Protein AF-A0AAW3Z0U1-F1 (afdb_monomer)

Radius of gyration: 14.65 Å; Cα contacts (8 Å, |Δi|>4): 110; chains: 1; bounding box: 36×24×37 Å

Sequence (96 aa):
MNAWEQYAFDIENGKIPACKRVKQAVKRYFNDLNNPLYVFDSAVVERFIAFSRVCPHVKGHLRGQPIMLEPWQQFAFANLFGFKVKATGRRKYRSA

Structure (mmCIF, N/CA/C/O backbone):
data_AF-A0AAW3Z0U1-F1
#
_entry.id   AF-A0AAW3Z0U1-F1
#
loop_
_atom_site.group_PDB
_atom_site.id
_atom_site.type_symbol
_atom_site.label_atom_id
_atom_site.label_alt_id
_atom_site.label_comp_id
_atom_site.label_asym_id
_atom_site.label_entity_id
_atom_site.label_seq_id
_atom_site.pdbx_PDB_ins_code
_atom_site.Cartn_x
_atom_site.Cartn_y
_atom_site.Cartn_z
_atom_site.occupancy
_atom_site.B_iso_or_equiv
_atom_site.auth_seq_id
_atom_site.auth_comp_id
_atom_site.auth_asym_id
_atom_site.auth_atom_id
_atom_site.pdbx_PDB_model_num
ATOM 1 N N . MET A 1 1 ? 5.274 -10.258 4.865 1.00 70.94 1 MET A N 1
ATOM 2 C CA . MET A 1 1 ? 4.998 -8.808 4.869 1.00 70.94 1 MET A CA 1
ATOM 3 C C . MET A 1 1 ? 5.160 -8.314 3.451 1.00 70.94 1 MET A C 1
ATOM 5 O O . MET A 1 1 ? 6.183 -8.605 2.835 1.00 70.94 1 MET A O 1
ATOM 9 N N . ASN A 1 2 ? 4.141 -7.656 2.915 1.00 89.81 2 ASN A N 1
ATOM 10 C CA . ASN A 1 2 ? 4.198 -7.108 1.564 1.00 89.81 2 ASN A CA 1
ATOM 11 C C . ASN A 1 2 ? 5.123 -5.882 1.508 1.00 89.81 2 ASN A C 1
ATOM 13 O O . ASN A 1 2 ? 5.379 -5.244 2.529 1.00 89.81 2 ASN A O 1
ATOM 17 N N . ALA A 1 3 ? 5.613 -5.511 0.322 1.00 93.31 3 ALA A N 1
ATOM 18 C CA . ALA A 1 3 ? 6.579 -4.412 0.198 1.00 93.31 3 ALA A CA 1
ATOM 19 C C . ALA A 1 3 ? 6.025 -3.061 0.698 1.00 93.31 3 ALA A C 1
ATOM 21 O O . ALA A 1 3 ? 6.758 -2.280 1.303 1.00 93.31 3 ALA A O 1
ATOM 22 N N . TRP A 1 4 ? 4.727 -2.794 0.515 1.00 94.44 4 TRP A N 1
ATOM 23 C CA . TRP A 1 4 ? 4.090 -1.580 1.038 1.00 94.44 4 TRP A CA 1
ATOM 24 C C . TRP A 1 4 ? 3.871 -1.601 2.555 1.00 94.44 4 TRP A C 1
ATOM 26 O O . TRP A 1 4 ? 3.943 -0.554 3.196 1.00 94.44 4 TRP A O 1
ATOM 36 N N . GLU A 1 5 ? 3.615 -2.774 3.137 1.00 94.75 5 GLU A N 1
ATOM 37 C CA . GLU A 1 5 ? 3.501 -2.938 4.592 1.00 94.75 5 GLU A CA 1
ATOM 38 C C . GLU A 1 5 ? 4.856 -2.735 5.256 1.00 94.75 5 GLU A C 1
ATOM 40 O O . GLU A 1 5 ? 4.941 -2.026 6.255 1.00 94.75 5 GLU A O 1
ATOM 45 N N . GLN A 1 6 ? 5.917 -3.300 4.671 1.00 96.19 6 GLN A N 1
ATOM 46 C CA . GLN A 1 6 ? 7.275 -3.097 5.164 1.00 96.19 6 GLN A CA 1
ATOM 47 C C . GLN A 1 6 ? 7.670 -1.622 5.085 1.00 96.19 6 GLN A C 1
ATOM 49 O O . GLN A 1 6 ? 8.246 -1.097 6.029 1.00 96.19 6 GLN A O 1
ATOM 54 N N . TYR A 1 7 ? 7.320 -0.930 3.998 1.00 96.75 7 TYR A N 1
ATOM 55 C CA . TYR A 1 7 ? 7.544 0.511 3.876 1.00 96.75 7 TYR A CA 1
ATOM 56 C C . TYR A 1 7 ? 6.826 1.306 4.978 1.00 96.75 7 TYR A C 1
ATOM 58 O O . TYR A 1 7 ? 7.430 2.174 5.609 1.00 96.75 7 TYR A O 1
ATOM 66 N N . ALA A 1 8 ? 5.554 0.992 5.242 1.00 96.31 8 ALA A N 1
ATOM 67 C CA . ALA A 1 8 ? 4.7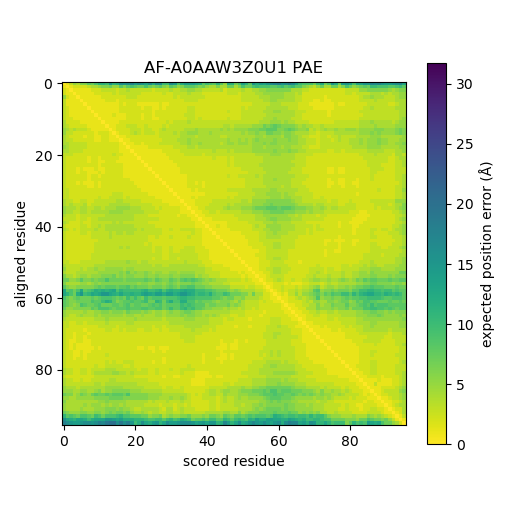90 1.618 6.318 1.00 96.31 8 ALA A CA 1
ATOM 68 C C . ALA A 1 8 ? 5.435 1.354 7.690 1.00 96.31 8 ALA A C 1
ATOM 70 O O . ALA A 1 8 ? 5.624 2.281 8.476 1.00 96.31 8 ALA A O 1
ATOM 71 N N . PHE A 1 9 ? 5.841 0.110 7.945 1.00 96.44 9 PHE A N 1
ATOM 72 C CA . PHE A 1 9 ? 6.505 -0.296 9.181 1.00 96.44 9 PHE A CA 1
ATOM 73 C C . PHE A 1 9 ? 7.871 0.381 9.364 1.00 96.44 9 PHE A C 1
ATOM 75 O O . PHE A 1 9 ? 8.181 0.869 10.449 1.00 96.44 9 PHE A O 1
ATOM 82 N N . ASP A 1 10 ? 8.677 0.474 8.309 1.00 97.00 10 ASP A N 1
ATOM 83 C CA . ASP A 1 10 ? 9.989 1.122 8.349 1.00 97.00 10 ASP A CA 1
ATOM 84 C C . ASP A 1 10 ? 9.869 2.632 8.637 1.00 97.00 10 ASP A C 1
ATOM 86 O O . ASP A 1 10 ? 10.750 3.212 9.274 1.00 97.00 10 ASP A O 1
ATOM 90 N N . ILE A 1 11 ? 8.773 3.278 8.223 1.00 96.50 11 ILE A N 1
ATOM 91 C CA . ILE A 1 11 ? 8.485 4.681 8.562 1.00 96.50 11 ILE A CA 1
ATOM 92 C C . ILE A 1 11 ? 7.982 4.830 9.998 1.00 96.50 11 ILE A C 1
ATOM 94 O O . ILE A 1 11 ? 8.403 5.763 10.686 1.00 96.50 11 ILE A O 1
ATOM 98 N N . GLU A 1 12 ? 7.101 3.936 10.452 1.00 95.25 12 GLU A N 1
ATOM 99 C CA . GLU A 1 12 ? 6.584 3.924 11.829 1.00 95.25 12 GLU A CA 1
ATOM 100 C C . GLU A 1 12 ? 7.738 3.773 12.837 1.00 95.25 12 GLU A C 1
ATOM 102 O O . GLU A 1 12 ? 7.824 4.533 13.799 1.00 95.25 12 GLU A O 1
ATOM 107 N N . ASN A 1 13 ? 8.689 2.875 12.555 1.00 95.12 13 ASN A N 1
ATOM 108 C CA . ASN A 1 13 ? 9.876 2.644 13.386 1.00 95.12 13 ASN A CA 1
ATOM 109 C C . ASN A 1 13 ? 11.002 3.670 13.174 1.00 95.12 13 ASN A C 1
ATOM 111 O O . ASN A 1 13 ? 12.055 3.571 13.800 1.00 95.12 13 ASN A O 1
ATOM 115 N N . GLY A 1 14 ? 10.821 4.643 12.277 1.00 93.88 14 GLY A N 1
ATOM 116 C CA . GLY A 1 14 ? 11.800 5.704 12.035 1.00 93.88 14 GLY A CA 1
ATOM 117 C C . GLY A 1 14 ? 13.057 5.283 11.263 1.00 93.88 14 GLY A C 1
ATOM 118 O O . GLY A 1 14 ? 13.984 6.083 11.160 1.00 93.88 14 GLY A O 1
ATOM 119 N N . LYS A 1 15 ? 13.089 4.078 10.681 1.00 96.62 15 LYS A N 1
ATOM 120 C CA . LYS A 1 15 ? 14.182 3.605 9.815 1.00 96.62 15 LYS A CA 1
ATOM 121 C C . LYS A 1 15 ? 14.245 4.393 8.504 1.00 96.62 15 LYS A C 1
ATOM 123 O O . LYS A 1 15 ? 15.332 4.700 8.024 1.00 96.62 15 LYS A O 1
ATOM 128 N N . ILE A 1 16 ? 13.086 4.736 7.936 1.00 95.50 16 ILE A N 1
ATOM 129 C CA . ILE A 1 16 ? 12.989 5.630 6.775 1.00 95.50 16 ILE A CA 1
ATOM 130 C C . ILE A 1 16 ? 12.587 7.030 7.264 1.00 95.50 16 ILE A C 1
ATOM 132 O O . ILE A 1 16 ? 11.494 7.192 7.820 1.00 95.50 16 ILE A O 1
ATOM 136 N N . PRO A 1 17 ? 13.416 8.070 7.046 1.00 95.38 17 PRO A N 1
ATOM 137 C CA . PRO A 1 17 ? 13.036 9.434 7.380 1.00 95.38 17 PRO A CA 1
ATOM 138 C C . PRO A 1 17 ? 11.896 9.891 6.465 1.00 95.38 17 PRO A C 1
ATOM 140 O O . PRO A 1 17 ? 11.995 9.858 5.241 1.00 95.38 17 PRO A O 1
ATOM 143 N N . ALA A 1 18 ? 10.795 10.333 7.067 1.00 95.88 18 ALA A N 1
ATOM 144 C CA . ALA A 1 18 ? 9.597 10.744 6.348 1.00 95.88 18 ALA A CA 1
ATOM 145 C C . ALA A 1 18 ? 9.054 12.073 6.883 1.00 95.88 18 ALA A C 1
ATOM 147 O O . ALA A 1 18 ? 9.124 12.365 8.082 1.00 95.88 18 ALA A O 1
ATOM 148 N N . CYS A 1 19 ? 8.471 12.882 5.997 1.00 96.19 19 CYS A N 1
ATOM 149 C CA . CYS A 1 19 ? 7.851 14.143 6.387 1.00 96.19 19 CYS A CA 1
ATOM 150 C C . CYS A 1 19 ? 6.564 13.908 7.200 1.00 96.19 19 CYS A C 1
ATOM 152 O O . CYS A 1 19 ? 5.968 12.826 7.178 1.00 96.19 19 CYS A O 1
ATOM 154 N N . LYS A 1 20 ? 6.086 14.954 7.886 1.00 96.69 20 LYS A N 1
ATOM 155 C CA . LYS A 1 20 ? 4.882 14.901 8.737 1.00 96.69 20 LYS A CA 1
ATOM 156 C C . LYS A 1 20 ? 3.676 14.260 8.037 1.00 96.69 20 LYS A C 1
ATOM 158 O O . LYS A 1 20 ? 2.987 13.444 8.641 1.00 96.69 20 LYS A O 1
ATOM 163 N N . ARG A 1 21 ? 3.435 14.599 6.765 1.00 96.50 21 ARG A N 1
ATOM 164 C CA . ARG A 1 21 ? 2.280 14.105 5.993 1.00 96.50 21 ARG A CA 1
ATOM 165 C C . ARG A 1 21 ? 2.364 12.607 5.703 1.00 96.50 21 ARG A C 1
ATOM 167 O O . ARG A 1 21 ? 1.356 11.916 5.804 1.00 96.50 21 ARG A O 1
ATOM 174 N N . VAL A 1 22 ? 3.556 12.100 5.392 1.00 96.25 22 VAL A N 1
ATOM 175 C CA . VAL A 1 22 ? 3.764 10.666 5.146 1.00 96.25 22 VAL A CA 1
ATOM 176 C C . VAL A 1 22 ? 3.595 9.880 6.446 1.00 96.25 22 VAL A C 1
ATOM 178 O O . VAL A 1 22 ? 2.850 8.906 6.463 1.00 96.25 22 VAL A O 1
ATOM 181 N N . LYS A 1 23 ? 4.161 10.359 7.562 1.00 96.44 23 LYS A N 1
ATOM 182 C CA . LYS A 1 23 ? 3.942 9.750 8.888 1.00 96.44 23 LYS A CA 1
ATOM 183 C C . LYS A 1 23 ? 2.456 9.697 9.264 1.00 96.44 23 LYS A C 1
ATOM 185 O O . LYS A 1 23 ? 1.972 8.686 9.756 1.00 96.44 23 LYS A O 1
ATOM 190 N N . GLN A 1 24 ? 1.701 10.762 8.981 1.00 97.00 24 GLN A N 1
ATOM 191 C CA . GLN A 1 24 ? 0.248 10.781 9.188 1.00 97.00 24 GLN A CA 1
ATOM 192 C C . GLN A 1 24 ? -0.493 9.773 8.296 1.00 97.00 24 GLN A C 1
ATOM 194 O O . GLN A 1 24 ? -1.469 9.174 8.745 1.00 97.00 24 GLN A O 1
ATOM 199 N N . ALA A 1 25 ? -0.052 9.576 7.051 1.00 96.50 25 ALA A N 1
ATOM 200 C CA . ALA A 1 25 ? -0.633 8.577 6.157 1.00 96.50 25 ALA A CA 1
ATOM 201 C C . ALA A 1 25 ? -0.368 7.145 6.647 1.00 96.50 25 ALA A C 1
ATOM 203 O O . ALA A 1 25 ? -1.291 6.336 6.652 1.00 96.50 25 ALA A O 1
ATOM 204 N N . VAL A 1 26 ? 0.849 6.861 7.117 1.00 97.25 26 VAL A N 1
ATOM 205 C CA . VAL A 1 26 ? 1.223 5.575 7.729 1.00 97.25 26 VAL A CA 1
ATOM 206 C C . VAL A 1 26 ? 0.401 5.305 8.991 1.00 97.25 26 VAL A C 1
ATOM 208 O O . VAL A 1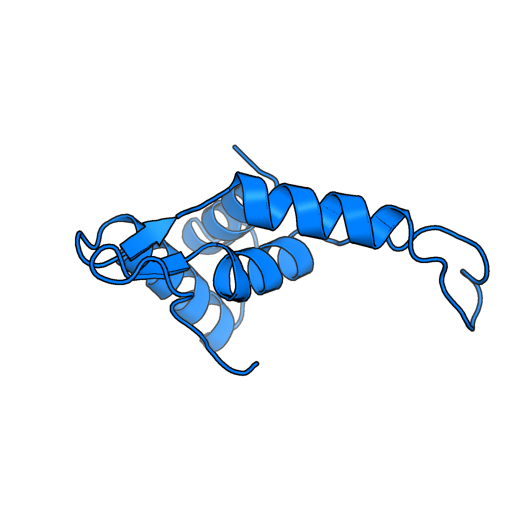 26 ? -0.247 4.266 9.091 1.00 97.25 26 VAL A O 1
ATOM 211 N N . LYS A 1 27 ? 0.284 6.287 9.890 1.00 96.75 27 LYS A N 1
ATOM 212 C CA . LYS A 1 27 ? -0.574 6.156 11.076 1.00 96.75 27 LYS A CA 1
ATOM 213 C C . LYS A 1 27 ? -2.039 5.894 10.708 1.00 96.75 27 LYS A C 1
ATOM 215 O O . LYS A 1 27 ? -2.699 5.064 11.325 1.00 96.75 27 LYS A O 1
ATOM 220 N N . ARG A 1 28 ? -2.564 6.586 9.688 1.00 96.38 28 ARG A N 1
ATOM 221 C CA . ARG A 1 28 ? -3.927 6.350 9.184 1.00 96.38 28 ARG A CA 1
ATOM 222 C C . ARG A 1 28 ? -4.086 4.931 8.636 1.00 96.38 28 ARG A C 1
ATOM 224 O O . ARG A 1 28 ? -5.094 4.309 8.940 1.00 96.38 28 ARG A O 1
ATOM 231 N N . TYR A 1 29 ? -3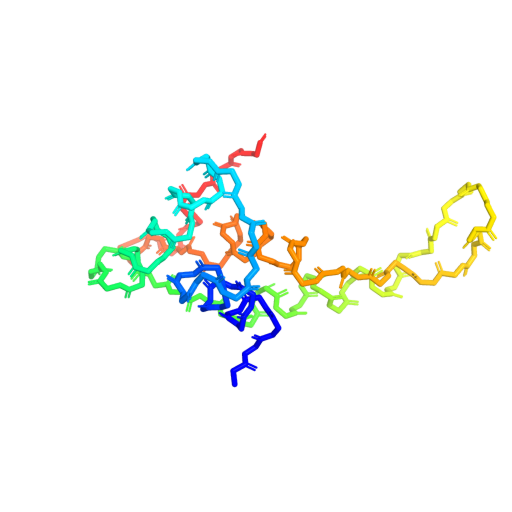.105 4.428 7.889 1.00 96.31 29 TYR A N 1
ATOM 232 C CA . TYR A 1 29 ? -3.102 3.062 7.364 1.00 96.31 29 TYR A CA 1
ATOM 233 C C . TYR A 1 29 ? -3.258 2.029 8.489 1.00 96.31 29 TYR A C 1
ATOM 235 O O . TYR A 1 29 ? -4.180 1.219 8.447 1.00 96.31 29 TYR A O 1
ATOM 243 N N . PHE A 1 30 ? -2.439 2.109 9.542 1.00 96.56 30 PHE A N 1
ATOM 244 C CA . PHE A 1 30 ? -2.550 1.193 10.684 1.00 96.56 30 PHE A CA 1
ATOM 245 C C . PHE A 1 30 ? -3.852 1.374 11.476 1.00 96.56 30 PHE A C 1
ATOM 247 O O . PHE A 1 30 ? -4.460 0.390 11.896 1.00 96.56 30 PHE A O 1
ATOM 254 N N . ASN A 1 31 ? -4.332 2.610 11.638 1.00 96.62 31 ASN A N 1
ATOM 255 C CA . ASN A 1 31 ? -5.629 2.862 12.270 1.00 96.62 31 ASN A CA 1
ATOM 256 C C . ASN A 1 31 ? -6.786 2.241 11.474 1.00 96.62 31 ASN A C 1
ATOM 258 O O . ASN A 1 31 ? -7.708 1.689 12.069 1.00 96.62 31 ASN A O 1
ATOM 262 N N . ASP A 1 32 ? -6.748 2.331 10.144 1.00 95.88 32 ASP A N 1
ATOM 263 C CA . ASP A 1 32 ? -7.775 1.765 9.271 1.00 95.88 32 ASP A CA 1
ATOM 264 C C . ASP A 1 32 ? -7.736 0.232 9.256 1.00 95.88 32 ASP A C 1
ATOM 266 O O . ASP A 1 32 ? -8.797 -0.385 9.203 1.00 95.88 32 ASP A O 1
ATOM 270 N N . LEU A 1 33 ? -6.551 -0.383 9.355 1.00 95.00 33 LEU A N 1
ATOM 271 C CA . LEU A 1 33 ? -6.415 -1.840 9.498 1.00 95.00 33 LEU A CA 1
ATOM 272 C C . LEU A 1 33 ? -7.077 -2.365 10.780 1.00 95.00 33 LEU A C 1
ATOM 274 O O . LEU A 1 33 ? -7.660 -3.445 10.769 1.00 95.00 33 LEU A O 1
ATOM 278 N N . ASN A 1 34 ? -7.022 -1.591 11.865 1.00 95.44 34 ASN A N 1
ATOM 279 C CA . ASN A 1 34 ? -7.636 -1.946 13.147 1.00 95.44 34 ASN A CA 1
ATOM 280 C C . ASN A 1 34 ? -9.113 -1.524 13.256 1.00 95.44 34 ASN A C 1
ATOM 282 O O . ASN A 1 34 ? -9.749 -1.752 14.286 1.00 95.44 34 ASN A O 1
ATOM 286 N N . ASN A 1 35 ? -9.674 -0.885 12.227 1.00 95.25 35 ASN A N 1
ATOM 287 C CA . ASN A 1 35 ? -11.034 -0.367 12.265 1.00 95.25 35 ASN A CA 1
ATOM 288 C C . ASN A 1 35 ? -12.034 -1.398 11.703 1.00 95.25 35 ASN A C 1
ATOM 290 O O . ASN A 1 35 ? -11.956 -1.729 10.519 1.00 95.25 35 ASN A O 1
ATOM 294 N N . PRO A 1 36 ? -13.046 -1.840 12.477 1.00 94.75 36 PRO A N 1
ATOM 295 C CA . PRO A 1 36 ? -14.015 -2.846 12.027 1.00 94.75 36 PRO A CA 1
ATOM 296 C C . PRO A 1 36 ? -14.905 -2.388 10.858 1.00 94.75 36 PRO A C 1
ATOM 298 O O . PRO A 1 36 ? -15.555 -3.221 10.218 1.00 94.75 36 PRO A O 1
ATOM 301 N N . LEU A 1 37 ? -14.954 -1.081 10.571 1.00 94.56 37 LEU A N 1
ATOM 302 C CA . LEU A 1 37 ? -15.676 -0.523 9.425 1.00 94.56 37 LEU A CA 1
ATOM 303 C C . LEU A 1 37 ? -15.010 -0.860 8.089 1.00 94.56 37 LEU A C 1
ATOM 305 O O . LEU A 1 37 ? -15.691 -0.847 7.056 1.00 94.56 37 LEU A O 1
ATOM 309 N N . TYR A 1 38 ? -13.705 -1.141 8.091 1.00 96.00 38 TYR A N 1
ATOM 310 C CA . TYR A 1 38 ? -12.937 -1.388 6.881 1.00 96.00 38 TYR A CA 1
ATOM 311 C C . TYR A 1 38 ? -12.447 -2.833 6.806 1.00 96.00 38 TYR A C 1
ATOM 313 O O . TYR A 1 38 ? -12.184 -3.490 7.807 1.00 96.00 38 TYR A O 1
ATOM 321 N N . VAL A 1 39 ? -12.333 -3.329 5.579 1.00 95.69 39 VAL A N 1
ATOM 322 C CA . VAL A 1 39 ? -11.632 -4.570 5.251 1.00 95.69 39 VAL A CA 1
ATOM 323 C C . VAL A 1 39 ? -10.542 -4.216 4.260 1.00 95.69 39 VAL A C 1
ATOM 325 O O . VAL A 1 39 ? -10.789 -3.475 3.304 1.00 95.69 39 VAL A O 1
ATOM 328 N N . PHE A 1 40 ? -9.342 -4.729 4.499 1.00 96.12 40 PHE A N 1
ATOM 329 C CA . PHE A 1 40 ? -8.229 -4.566 3.582 1.00 96.12 40 PHE A CA 1
ATOM 330 C C . PHE A 1 40 ? -8.162 -5.754 2.621 1.00 96.12 40 PHE A C 1
ATOM 332 O O . PHE A 1 40 ? -8.049 -6.901 3.043 1.00 96.12 40 PHE A O 1
ATOM 339 N N . ASP A 1 41 ? -8.255 -5.471 1.327 1.00 95.19 41 ASP A N 1
ATOM 340 C CA . ASP A 1 41 ? -8.189 -6.450 0.248 1.00 95.19 41 ASP 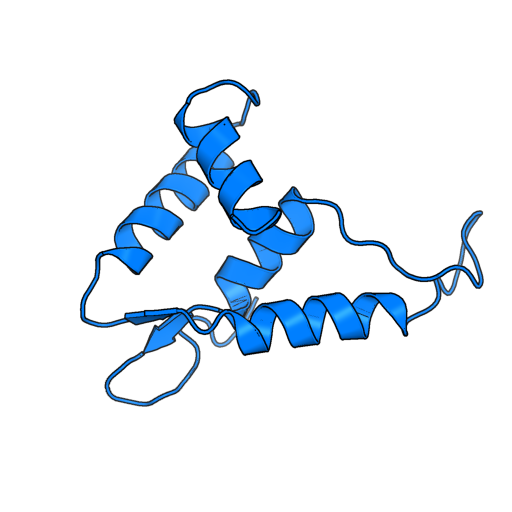A CA 1
ATOM 341 C C . ASP A 1 41 ? -6.815 -6.375 -0.429 1.00 95.19 41 ASP A C 1
ATOM 343 O O . ASP A 1 41 ? -6.586 -5.558 -1.329 1.00 95.19 41 ASP A O 1
ATOM 347 N N . SER A 1 42 ? -5.885 -7.218 0.028 1.00 94.81 42 SER A N 1
ATOM 348 C CA . SER A 1 42 ? -4.529 -7.290 -0.524 1.00 94.81 42 SER A CA 1
ATOM 349 C C . SER A 1 42 ? -4.515 -7.781 -1.972 1.00 94.81 42 SER A C 1
ATOM 351 O O . SER A 1 42 ? -3.719 -7.290 -2.769 1.00 94.81 42 SER A O 1
ATOM 353 N N . ALA A 1 43 ? -5.437 -8.669 -2.356 1.00 95.06 43 ALA A N 1
ATOM 354 C CA . ALA A 1 43 ? -5.481 -9.248 -3.696 1.00 95.06 43 ALA A CA 1
ATOM 355 C C . ALA A 1 43 ? -5.759 -8.190 -4.777 1.00 95.06 43 ALA A C 1
ATOM 357 O O . ALA A 1 43 ? -5.212 -8.257 -5.881 1.00 95.06 43 ALA A O 1
ATOM 358 N N . VAL A 1 44 ? -6.581 -7.178 -4.474 1.00 94.38 44 VAL A N 1
ATOM 359 C CA . VAL A 1 44 ? -6.806 -6.044 -5.390 1.00 94.38 44 VAL A CA 1
ATOM 360 C C . VAL A 1 44 ? -5.537 -5.205 -5.565 1.00 94.38 44 VAL A C 1
ATOM 362 O O . VAL A 1 44 ? -5.239 -4.772 -6.681 1.00 94.38 44 VAL A O 1
ATOM 365 N N . VAL A 1 45 ? -4.776 -4.994 -4.490 1.00 95.12 45 VAL A N 1
ATOM 366 C CA . VAL A 1 45 ? -3.515 -4.235 -4.525 1.00 95.12 45 VAL A CA 1
ATOM 367 C C . VAL A 1 45 ? -2.459 -4.992 -5.329 1.00 95.12 45 VAL A C 1
ATOM 369 O O . VAL A 1 45 ? -1.852 -4.425 -6.236 1.00 95.12 45 VAL A O 1
ATOM 372 N N . GLU A 1 46 ? -2.293 -6.287 -5.068 1.00 95.31 46 GLU A N 1
ATOM 373 C CA . GLU A 1 46 ? -1.367 -7.162 -5.796 1.00 95.31 46 GLU A CA 1
ATOM 374 C C . GLU A 1 46 ? -1.704 -7.232 -7.284 1.00 95.31 46 GLU A C 1
ATOM 376 O O . GLU A 1 46 ? -0.812 -7.127 -8.126 1.00 95.31 46 GLU A O 1
ATOM 381 N N . ARG A 1 47 ? -2.995 -7.323 -7.628 1.00 95.62 47 ARG A N 1
ATOM 382 C CA . ARG A 1 47 ? -3.450 -7.285 -9.023 1.00 95.62 47 ARG A CA 1
ATOM 383 C C . ARG A 1 47 ? -3.065 -5.976 -9.708 1.00 95.62 47 ARG A C 1
ATOM 385 O O . ARG A 1 47 ? -2.634 -6.004 -10.858 1.00 95.62 47 ARG A O 1
ATOM 392 N N . PHE A 1 48 ? -3.198 -4.841 -9.023 1.00 94.75 48 PHE A N 1
ATOM 393 C CA . PHE A 1 48 ? -2.788 -3.548 -9.571 1.00 94.75 48 PHE A CA 1
ATOM 394 C C . PHE A 1 48 ? -1.265 -3.461 -9.764 1.00 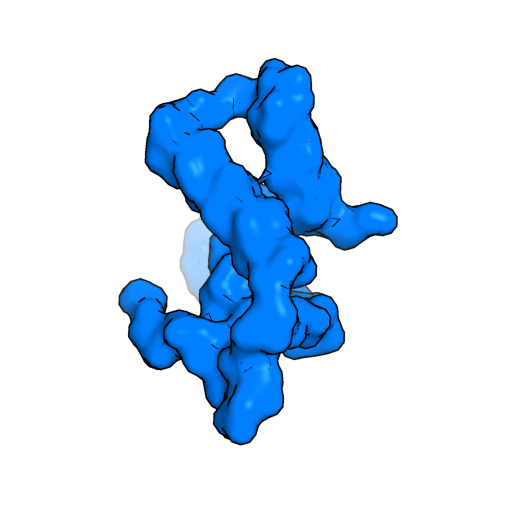94.75 48 PHE A C 1
ATOM 396 O O . PHE A 1 48 ? -0.797 -2.980 -10.795 1.00 94.75 48 PHE A O 1
ATOM 403 N N . ILE A 1 49 ? -0.484 -3.976 -8.812 1.00 94.62 49 ILE A N 1
ATOM 404 C CA . ILE A 1 49 ? 0.981 -4.033 -8.925 1.00 94.62 49 ILE A CA 1
ATOM 405 C C . ILE A 1 49 ? 1.405 -4.960 -10.071 1.00 94.62 49 ILE A C 1
ATOM 407 O O . ILE A 1 49 ? 2.330 -4.645 -10.813 1.00 94.62 49 ILE A O 1
ATOM 411 N N . ALA A 1 50 ? 0.726 -6.090 -10.260 1.00 95.00 50 ALA A N 1
ATOM 412 C CA . ALA A 1 50 ? 0.970 -6.964 -11.402 1.00 95.00 50 ALA A CA 1
ATOM 413 C C . ALA A 1 50 ? 0.624 -6.262 -12.725 1.00 95.00 50 ALA A C 1
ATOM 415 O O . ALA A 1 50 ? 1.396 -6.339 -13.679 1.00 95.00 50 ALA A O 1
ATOM 416 N N . PHE A 1 51 ? -0.488 -5.520 -12.766 1.00 94.94 51 PHE A N 1
ATOM 417 C CA . PHE A 1 51 ? -0.887 -4.735 -13.933 1.00 94.94 51 PHE A CA 1
ATOM 418 C C . PHE A 1 51 ? 0.150 -3.666 -14.303 1.00 94.94 51 PHE A C 1
ATOM 420 O O . PHE A 1 51 ? 0.436 -3.494 -15.486 1.00 94.94 51 PHE A O 1
ATOM 427 N N . SER A 1 52 ? 0.782 -3.002 -13.325 1.00 93.50 52 SER A N 1
ATOM 428 C CA . SER A 1 52 ? 1.822 -2.004 -13.619 1.00 93.50 52 SER A CA 1
ATOM 429 C C . SER A 1 52 ? 2.979 -2.595 -14.430 1.00 93.50 52 SER A C 1
ATOM 431 O O . SER A 1 52 ? 3.511 -1.927 -15.309 1.00 93.50 52 SER A O 1
ATOM 433 N N . ARG A 1 53 ? 3.325 -3.867 -14.199 1.00 93.12 53 ARG A N 1
ATOM 434 C CA . ARG A 1 53 ? 4.411 -4.561 -14.911 1.00 93.12 53 ARG A CA 1
ATOM 435 C C . ARG A 1 53 ? 4.068 -4.884 -16.366 1.00 93.12 53 ARG A C 1
ATOM 437 O O . ARG A 1 53 ? 4.966 -5.129 -17.161 1.00 93.12 53 ARG A O 1
ATOM 444 N N . VAL A 1 54 ? 2.787 -4.891 -16.724 1.00 93.94 54 VAL A N 1
ATOM 445 C CA . VAL A 1 54 ? 2.342 -5.077 -18.114 1.00 93.94 54 VAL A CA 1
ATOM 446 C C . VAL A 1 54 ? 2.384 -3.752 -18.879 1.00 93.94 54 VAL A C 1
ATOM 448 O O . VAL A 1 54 ? 2.490 -3.741 -20.102 1.00 93.94 54 VAL A O 1
ATOM 451 N N . CYS A 1 55 ? 2.339 -2.623 -18.170 1.00 91.94 55 CYS A N 1
ATOM 452 C CA . CYS A 1 55 ? 2.403 -1.296 -18.765 1.00 91.94 55 CYS A CA 1
ATOM 453 C C . CYS A 1 55 ? 3.860 -0.907 -19.067 1.00 91.94 55 CYS A C 1
ATOM 455 O O . CYS A 1 55 ? 4.652 -0.768 -18.130 1.00 91.94 55 CYS A O 1
ATOM 457 N N . PRO A 1 56 ? 4.231 -0.674 -20.339 1.00 93.00 56 PRO A N 1
ATOM 458 C CA . PRO A 1 56 ? 5.550 -0.164 -20.666 1.00 93.00 56 PRO A CA 1
ATOM 459 C C . PRO A 1 56 ? 5.625 1.347 -20.429 1.00 93.00 56 PRO A C 1
ATOM 461 O O . PRO A 1 56 ? 4.664 2.090 -20.655 1.00 93.00 56 PRO A O 1
ATOM 464 N N . HIS A 1 57 ? 6.803 1.840 -20.061 1.00 91.00 57 HIS A N 1
ATOM 465 C CA . HIS A 1 57 ? 7.078 3.270 -20.119 1.00 91.00 57 HIS A CA 1
ATOM 466 C C . HIS A 1 57 ? 6.931 3.772 -21.568 1.00 91.00 57 HIS A C 1
ATOM 468 O O . HIS A 1 57 ? 7.568 3.265 -22.493 1.00 91.00 57 HIS A O 1
ATOM 474 N N . VAL A 1 58 ? 6.093 4.792 -21.773 1.00 91.69 58 VAL A N 1
ATOM 475 C CA . VAL A 1 58 ? 5.774 5.320 -23.116 1.00 91.69 58 VAL A CA 1
ATOM 476 C C . VAL A 1 58 ? 6.867 6.264 -23.638 1.00 91.69 58 VAL A C 1
ATOM 478 O O . VAL A 1 58 ? 7.077 6.371 -24.847 1.00 91.69 58 VAL A O 1
ATOM 481 N N . LYS A 1 59 ? 7.577 6.957 -22.740 1.00 88.50 59 LYS A N 1
ATOM 482 C CA . LYS A 1 59 ? 8.573 7.992 -23.063 1.00 88.50 59 LYS A CA 1
ATOM 483 C C . LYS A 1 59 ? 9.777 7.930 -22.115 1.00 88.50 59 LYS A C 1
ATOM 485 O O . LYS A 1 59 ? 9.674 7.399 -21.013 1.00 88.50 59 LYS A O 1
ATOM 490 N N . GLY A 1 60 ? 10.887 8.540 -22.537 1.00 92.19 60 GLY A N 1
ATOM 491 C CA . GLY A 1 60 ? 12.120 8.676 -21.753 1.00 92.19 60 GLY A CA 1
ATOM 492 C C . GLY A 1 60 ? 13.074 7.486 -21.878 1.00 92.19 60 GLY A C 1
ATOM 493 O O . GLY A 1 60 ? 12.856 6.578 -22.674 1.00 92.19 60 GLY A O 1
ATOM 494 N N . HIS A 1 61 ? 14.135 7.500 -21.070 1.00 91.81 61 HIS A N 1
ATOM 495 C CA . HIS A 1 61 ? 15.203 6.490 -21.077 1.00 91.81 61 HIS A CA 1
ATOM 496 C C . HIS A 1 61 ? 14.744 5.047 -20.787 1.00 91.81 61 HIS A C 1
ATOM 498 O O . HIS A 1 61 ? 15.382 4.105 -21.235 1.00 91.81 61 HIS A O 1
ATOM 504 N N . LEU A 1 62 ? 13.617 4.870 -20.089 1.00 90.31 62 LEU A N 1
ATOM 505 C CA . LEU A 1 62 ? 13.049 3.560 -19.756 1.00 90.31 62 LEU A CA 1
ATOM 506 C C . LEU A 1 62 ? 12.021 3.081 -20.789 1.00 90.31 62 LEU A C 1
ATOM 508 O O . LEU A 1 62 ? 11.328 2.099 -20.540 1.00 90.31 62 LEU A O 1
ATOM 512 N N . ARG A 1 63 ? 11.863 3.774 -21.928 1.00 92.56 63 ARG A N 1
ATOM 513 C CA . ARG A 1 63 ? 10.832 3.458 -22.928 1.00 92.56 63 ARG A CA 1
ATOM 514 C C . ARG A 1 63 ? 10.850 1.974 -23.305 1.00 92.56 63 ARG A C 1
ATOM 516 O O . ARG A 1 63 ? 11.893 1.423 -23.636 1.00 92.56 63 ARG A O 1
ATOM 523 N N . GLY A 1 64 ? 9.671 1.355 -23.288 1.00 90.69 64 GLY A N 1
ATOM 524 C CA . GLY A 1 64 ? 9.490 -0.068 -23.590 1.00 90.69 64 GLY A CA 1
ATOM 525 C C . GLY A 1 64 ? 9.735 -1.010 -22.407 1.00 90.69 64 GLY A C 1
ATOM 526 O O . GLY A 1 64 ? 9.348 -2.171 -22.489 1.00 90.69 64 GLY A O 1
ATOM 527 N N . GLN A 1 65 ? 10.310 -0.530 -21.300 1.00 93.44 6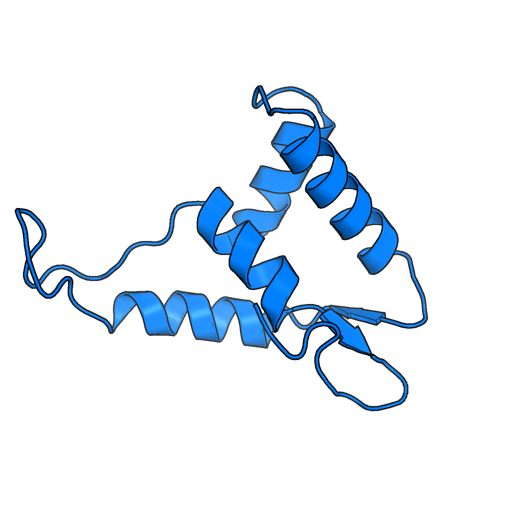5 GLN A N 1
ATOM 528 C CA . GLN A 1 65 ? 10.484 -1.333 -20.089 1.00 93.44 65 GLN A CA 1
ATOM 529 C C . GLN A 1 65 ? 9.203 -1.337 -19.235 1.00 93.44 65 GLN A C 1
ATOM 531 O O . GLN A 1 65 ? 8.492 -0.327 -19.216 1.00 93.44 65 GLN A O 1
ATOM 536 N N . PRO A 1 66 ? 8.909 -2.435 -18.513 1.00 92.94 66 PRO A N 1
ATOM 537 C CA . PRO A 1 66 ? 7.833 -2.507 -17.522 1.00 92.94 66 PRO A CA 1
ATOM 538 C C . PRO A 1 66 ? 7.904 -1.426 -16.439 1.00 92.94 66 PRO A C 1
ATOM 540 O O . PRO A 1 66 ? 8.986 -1.136 -15.927 1.00 92.94 66 PRO A O 1
ATOM 543 N N . ILE A 1 67 ? 6.750 -0.907 -16.004 1.00 93.19 67 ILE A N 1
ATOM 544 C CA . ILE A 1 67 ? 6.686 -0.020 -14.835 1.00 93.19 67 ILE A CA 1
ATOM 545 C C . ILE A 1 67 ? 6.820 -0.850 -13.552 1.00 93.19 67 ILE A C 1
ATOM 547 O O . ILE A 1 67 ? 5.885 -1.525 -13.099 1.00 93.19 67 ILE A O 1
ATOM 551 N N . MET A 1 68 ? 7.996 -0.750 -12.938 1.00 93.81 68 MET A N 1
ATOM 552 C CA . MET A 1 68 ? 8.296 -1.339 -11.636 1.00 93.81 68 MET A CA 1
ATOM 553 C C . MET A 1 68 ? 7.983 -0.333 -10.529 1.00 93.81 68 MET A C 1
ATOM 555 O O . MET A 1 68 ? 8.643 0.693 -10.407 1.00 93.81 68 MET A O 1
ATOM 559 N N . LEU A 1 69 ? 6.955 -0.625 -9.728 1.00 94.94 69 LEU A N 1
ATOM 560 C CA . LEU A 1 69 ? 6.537 0.259 -8.641 1.00 94.94 69 LEU A CA 1
ATOM 561 C C . LEU A 1 69 ? 7.473 0.153 -7.437 1.00 94.94 69 LEU A C 1
ATOM 563 O O . LEU A 1 69 ? 7.674 -0.935 -6.889 1.00 94.94 69 LEU A O 1
ATOM 567 N N . GLU A 1 70 ? 7.960 1.296 -6.96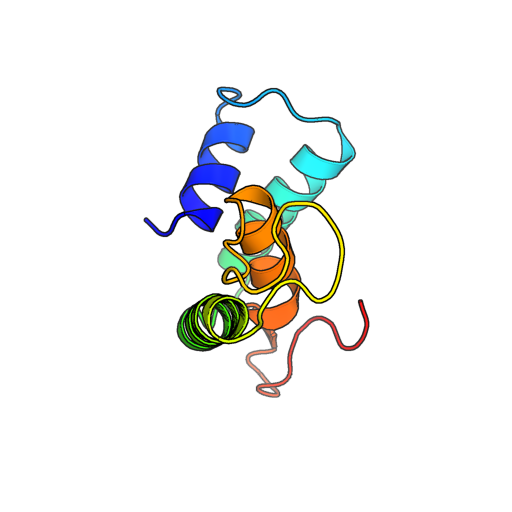6 1.00 95.25 70 GLU A N 1
ATOM 568 C CA . GLU A 1 70 ? 8.724 1.395 -5.723 1.00 95.25 70 GLU A CA 1
ATOM 569 C C . GLU A 1 70 ? 7.834 1.158 -4.486 1.00 95.25 70 GLU A C 1
ATOM 571 O O . GLU A 1 70 ? 6.619 1.375 -4.547 1.00 95.25 70 GLU A O 1
ATOM 576 N N . PRO A 1 71 ? 8.401 0.763 -3.328 1.00 95.62 71 PRO A N 1
ATOM 577 C CA . PRO A 1 71 ? 7.617 0.449 -2.128 1.00 95.62 71 PRO A CA 1
ATOM 578 C C . PRO A 1 71 ? 6.655 1.562 -1.684 1.00 95.62 71 PRO A C 1
ATOM 580 O O . PRO A 1 71 ? 5.521 1.281 -1.296 1.00 95.62 71 PRO A O 1
ATOM 583 N N . TRP A 1 72 ? 7.057 2.833 -1.802 1.00 95.31 72 TRP A N 1
ATOM 584 C CA . TRP A 1 72 ? 6.193 3.968 -1.461 1.00 95.31 72 TRP A CA 1
ATOM 585 C C . TRP A 1 72 ? 5.034 4.151 -2.453 1.00 95.31 72 TRP A C 1
ATOM 587 O O . TRP A 1 72 ? 3.935 4.537 -2.050 1.00 95.31 72 TRP A O 1
ATOM 597 N N . GLN A 1 73 ? 5.244 3.840 -3.739 1.00 95.88 73 GLN A N 1
ATOM 598 C CA . GLN A 1 73 ? 4.191 3.876 -4.759 1.00 95.88 73 GLN A CA 1
ATOM 599 C C . GLN A 1 73 ? 3.191 2.751 -4.510 1.00 95.88 73 GLN A C 1
ATOM 601 O O . GLN A 1 73 ? 1.983 2.981 -4.518 1.00 95.88 73 GLN A O 1
ATOM 606 N N . GLN A 1 74 ? 3.691 1.550 -4.209 1.00 96.56 74 GLN A N 1
ATOM 607 C CA . GLN A 1 74 ? 2.848 0.429 -3.800 1.00 96.56 74 GLN A CA 1
ATOM 608 C C . GLN A 1 74 ? 2.034 0.786 -2.550 1.00 96.56 74 GLN A C 1
ATOM 610 O O . GLN A 1 74 ? 0.841 0.503 -2.508 1.00 96.56 74 GLN A O 1
ATOM 615 N N . PHE A 1 75 ? 2.625 1.487 -1.575 1.00 96.62 75 PHE A N 1
ATOM 616 C CA . PHE A 1 75 ? 1.910 1.987 -0.399 1.00 96.62 75 PHE A CA 1
ATOM 617 C C . PHE A 1 75 ? 0.824 3.009 -0.741 1.00 96.62 75 PHE A C 1
ATOM 619 O O . PHE A 1 75 ? -0.283 2.928 -0.203 1.00 96.62 75 PHE A O 1
ATOM 626 N N . ALA A 1 76 ? 1.078 3.935 -1.664 1.00 95.44 76 ALA A N 1
ATOM 627 C CA . ALA A 1 76 ? 0.054 4.871 -2.120 1.00 95.44 76 ALA A CA 1
ATOM 628 C C . ALA A 1 76 ? -1.151 4.133 -2.737 1.00 95.44 76 ALA A C 1
ATOM 630 O O . ALA A 1 76 ? -2.297 4.387 -2.357 1.00 95.44 76 ALA A O 1
ATOM 631 N N . PHE A 1 77 ? -0.900 3.160 -3.618 1.00 95.12 77 PHE A N 1
ATOM 632 C CA . PHE A 1 77 ? -1.961 2.361 -4.239 1.00 95.12 77 PHE A CA 1
ATOM 633 C C . PHE A 1 77 ? -2.651 1.408 -3.259 1.00 95.12 77 PHE A C 1
ATOM 635 O O . PHE A 1 77 ? -3.866 1.229 -3.346 1.00 95.12 77 PHE A O 1
ATOM 642 N N . ALA A 1 78 ? -1.924 0.867 -2.281 1.00 95.62 78 ALA A N 1
ATOM 643 C CA . ALA A 1 78 ? -2.490 0.073 -1.197 1.00 95.62 78 ALA A CA 1
ATOM 644 C C . ALA A 1 78 ? -3.531 0.873 -0.402 1.00 95.62 78 ALA A C 1
ATOM 646 O O . ALA A 1 78 ? -4.639 0.394 -0.168 1.00 95.62 78 ALA A O 1
ATOM 647 N N . ASN A 1 79 ? -3.225 2.128 -0.064 1.00 94.94 79 ASN A N 1
ATOM 648 C CA . ASN A 1 79 ? -4.177 3.011 0.614 1.00 94.94 79 ASN A CA 1
ATOM 649 C C . ASN A 1 79 ? -5.395 3.354 -0.257 1.00 94.94 79 ASN A C 1
ATOM 651 O O . ASN A 1 79 ? -6.503 3.479 0.263 1.00 94.94 79 ASN A O 1
ATOM 655 N N . LEU A 1 80 ? -5.203 3.512 -1.569 1.00 93.38 80 LEU A N 1
ATOM 656 C CA . LEU A 1 80 ? -6.265 3.924 -2.488 1.00 93.38 80 LEU A CA 1
ATOM 657 C C . LEU A 1 80 ? -7.221 2.780 -2.864 1.00 93.38 80 LEU A C 1
ATOM 659 O O . LEU A 1 80 ? -8.433 2.990 -2.980 1.00 93.38 80 LEU A O 1
ATOM 663 N N . PHE A 1 81 ? -6.686 1.579 -3.090 1.00 93.31 81 PHE A N 1
ATOM 664 C CA . PHE A 1 81 ? -7.446 0.433 -3.594 1.00 93.31 81 PHE A CA 1
ATOM 665 C C . PHE A 1 81 ? -7.732 -0.635 -2.541 1.00 93.31 81 PHE A C 1
ATOM 667 O O . PHE A 1 81 ? -8.769 -1.292 -2.637 1.00 93.31 81 PHE A O 1
ATOM 674 N N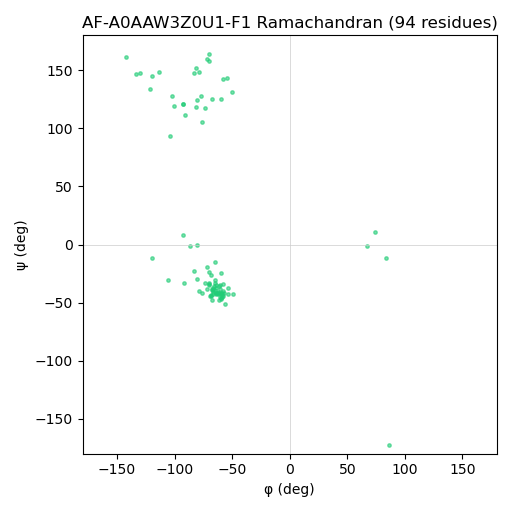 . GLY A 1 82 ? -6.848 -0.801 -1.555 1.00 94.44 82 GLY A N 1
ATOM 675 C CA . GLY A 1 82 ? -6.917 -1.904 -0.599 1.00 94.44 82 GLY A CA 1
ATOM 676 C C . GLY A 1 82 ? -8.062 -1.772 0.400 1.00 94.44 82 GLY A C 1
ATOM 677 O O . GLY A 1 82 ? -8.721 -2.761 0.702 1.00 94.44 82 GLY A O 1
ATOM 678 N N . PHE A 1 83 ? -8.373 -0.566 0.882 1.00 96.12 83 PHE A N 1
ATOM 679 C CA . PHE A 1 83 ? -9.446 -0.396 1.867 1.00 96.12 83 PHE A CA 1
ATOM 680 C C . PHE A 1 83 ? -10.836 -0.377 1.233 1.00 96.12 83 PHE A C 1
ATOM 682 O O . PHE A 1 83 ? -11.153 0.481 0.400 1.00 96.12 83 PHE A O 1
ATOM 689 N N . LYS A 1 84 ? -11.706 -1.266 1.714 1.00 95.88 84 LYS A N 1
ATOM 690 C CA . LYS A 1 84 ? -13.133 -1.328 1.384 1.00 95.88 84 LYS A CA 1
ATOM 691 C C . LYS A 1 84 ? -13.985 -1.141 2.634 1.00 95.88 84 LYS A C 1
ATOM 693 O O . LYS A 1 84 ? -13.625 -1.599 3.710 1.00 95.88 84 LYS A O 1
ATOM 698 N N . VAL A 1 85 ? -15.134 -0.487 2.496 1.00 95.75 85 VAL A N 1
ATOM 699 C CA . VAL A 1 85 ? -16.138 -0.371 3.560 1.00 95.75 85 VAL A CA 1
ATOM 700 C C . VAL A 1 85 ? -16.840 -1.716 3.709 1.00 95.75 85 VAL A C 1
ATOM 702 O O . VAL A 1 85 ? -17.532 -2.145 2.783 1.00 95.75 85 VAL A O 1
ATOM 705 N N . LYS A 1 86 ? -16.716 -2.354 4.877 1.00 93.56 86 LYS A N 1
ATOM 706 C CA . LYS A 1 86 ? -17.238 -3.702 5.153 1.00 93.56 86 LYS A CA 1
ATOM 707 C C . LYS A 1 86 ? -18.727 -3.836 4.827 1.00 93.56 86 LYS A C 1
ATOM 709 O O . LYS A 1 86 ? -19.132 -4.804 4.200 1.00 93.56 86 LYS A O 1
ATOM 714 N N . ALA A 1 87 ? -19.519 -2.826 5.187 1.00 94.56 87 ALA A N 1
ATOM 715 C CA . ALA A 1 87 ? -20.968 -2.828 4.988 1.00 94.56 87 ALA A CA 1
ATOM 716 C C . ALA A 1 87 ? -21.407 -2.751 3.514 1.00 94.56 87 ALA A C 1
ATOM 718 O O . ALA A 1 87 ? -22.501 -3.191 3.185 1.00 94.56 87 ALA A O 1
ATOM 719 N N . THR A 1 88 ? -20.592 -2.171 2.623 1.00 94.12 88 THR A N 1
ATOM 720 C CA . THR A 1 88 ? -21.000 -1.928 1.222 1.00 94.12 88 THR A CA 1
ATOM 721 C C . THR A 1 88 ? -20.119 -2.625 0.190 1.00 94.12 88 THR A C 1
ATOM 723 O O . THR A 1 88 ? -20.446 -2.605 -0.994 1.00 94.12 88 THR A O 1
ATOM 726 N N . GLY A 1 89 ? -18.968 -3.170 0.595 1.00 91.56 89 GLY A N 1
ATOM 727 C CA . GLY A 1 89 ? -17.955 -3.743 -0.297 1.00 91.56 89 GLY A CA 1
ATOM 728 C C . GLY A 1 89 ? -17.253 -2.727 -1.211 1.00 91.56 89 GLY A C 1
ATOM 729 O O . GLY A 1 89 ? -16.371 -3.096 -1.987 1.00 91.56 89 GLY A O 1
ATOM 730 N N . ARG A 1 90 ? -17.616 -1.440 -1.144 1.00 93.00 90 ARG A N 1
ATOM 731 C CA . ARG A 1 90 ? -17.045 -0.376 -1.981 1.00 93.00 90 ARG A CA 1
ATOM 732 C C . ARG A 1 90 ? -15.714 0.103 -1.416 1.00 93.00 90 ARG A C 1
ATOM 734 O O . ARG A 1 90 ? -15.513 0.081 -0.206 1.00 93.00 90 ARG A O 1
ATOM 741 N N . ARG A 1 91 ? -14.829 0.603 -2.283 1.00 92.81 91 ARG A N 1
ATOM 742 C CA . ARG A 1 91 ? -13.574 1.241 -1.858 1.00 92.81 91 ARG A CA 1
ATOM 743 C C . ARG A 1 91 ? -13.848 2.424 -0.930 1.00 92.81 91 ARG A C 1
ATOM 745 O O . ARG A 1 91 ? -14.795 3.179 -1.159 1.00 92.81 91 ARG A O 1
ATOM 752 N N . LYS A 1 92 ? -12.988 2.595 0.076 1.00 91.50 92 LYS A N 1
ATOM 753 C CA . LYS A 1 92 ? -13.008 3.731 1.007 1.00 91.50 92 LYS A CA 1
ATOM 754 C C . LYS A 1 92 ? -12.872 5.057 0.255 1.00 91.50 92 LYS A C 1
ATOM 756 O O . LYS A 1 92 ? -13.623 5.991 0.514 1.00 91.50 92 LYS A O 1
ATOM 761 N N . TYR A 1 93 ? -11.946 5.112 -0.701 1.00 89.62 93 TYR A N 1
ATOM 762 C CA . TYR A 1 93 ? -11.721 6.279 -1.547 1.00 89.62 93 TYR A CA 1
ATOM 763 C C . TYR A 1 93 ? -12.347 6.073 -2.928 1.00 89.62 93 TYR A C 1
ATOM 765 O O . TYR A 1 93 ? -12.121 5.058 -3.592 1.00 89.62 93 TYR A O 1
ATOM 773 N N . ARG A 1 94 ? -13.160 7.046 -3.352 1.00 82.12 94 ARG A N 1
ATOM 774 C CA . ARG A 1 94 ? -13.826 7.053 -4.665 1.00 82.12 94 ARG A CA 1
ATOM 775 C C . ARG A 1 94 ? -13.013 7.784 -5.731 1.00 82.12 94 ARG A C 1
ATOM 777 O O . ARG A 1 94 ? -13.032 7.367 -6.884 1.00 82.12 94 ARG A O 1
ATOM 784 N N . SER A 1 95 ? -12.283 8.815 -5.326 1.00 76.81 95 SER A N 1
ATOM 785 C CA . SER A 1 95 ? -11.407 9.639 -6.158 1.00 76.81 95 SER A CA 1
ATOM 786 C C . SER A 1 95 ? -10.033 9.759 -5.496 1.00 76.81 95 SER A C 1
ATOM 788 O O . SER A 1 95 ? -9.946 9.726 -4.265 1.00 76.81 95 SER A O 1
ATOM 790 N N . ALA A 1 96 ? -8.992 9.849 -6.325 1.00 61.28 96 ALA A N 1
ATOM 791 C CA . ALA A 1 96 ? -7.608 10.094 -5.926 1.00 61.28 96 ALA A CA 1
ATOM 792 C C . ALA A 1 96 ? -7.251 11.565 -6.140 1.00 61.28 96 ALA A C 1
ATOM 794 O O . ALA A 1 96 ? -7.757 12.124 -7.140 1.00 61.28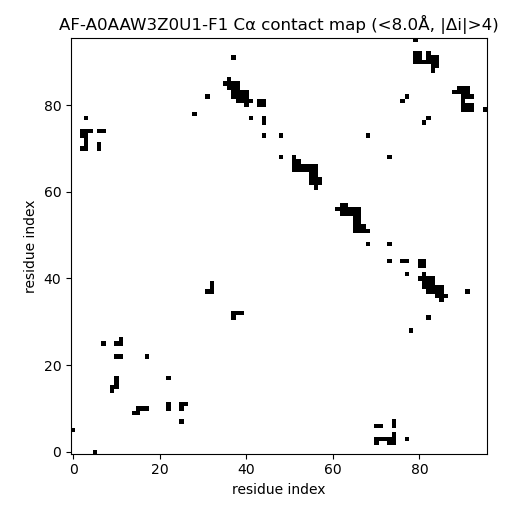 96 ALA A O 1
#

Foldseek 3Di:
DDLLLVVLVCVCVPVDDDDPVSVVLSVVVVVLPVDPQKAFAVVQLVVVQVVQQVDADCDDPRGPGGRHDHNVRSNVSSQQGGIAGPVPRHTPDPDD

Secondary structure (DSSP, 8-state):
--HHHHHHHHHHTTSS---HHHHHHHHHHHHHHT-TTEEE-HHHHHHHHHHHHHSBP-SSTTTTSB----HHHHHHHIIIIIEEETTT--BS-S--

Solvent-accessible surface area (backbone atoms only — not comparable to full-atom values): 5434 Å² total; per-residue (Å²): 129,55,63,30,55,48,46,40,49,34,42,76,74,58,75,42,88,69,57,74,69,56,52,50,50,41,52,47,51,56,52,47,73,72,30,85,61,40,42,77,38,62,68,61,30,52,51,50,57,55,49,35,47,73,40,51,33,88,63,70,98,55,45,73,37,55,41,78,76,50,44,68,54,44,32,52,45,34,66,47,58,14,32,19,31,58,93,72,69,42,52,70,49,91,75,134

Organism: NCBI:txid290112

InterPro domains:
  IPR005021 Terminase large subunit-like [PTHR41287] (5-94)

pLDDT: mean 93.73, std 4.99, range [61.28, 97.25]

Mean predicted aligned error: 3.5 Å